Protein AF-A0A5K1DJ33-F1 (afdb_monomer_lite)

Foldseek 3Di:
DDPDDDDDPFDWDWDDAPPVRQKTWTAGPVRDIDIHD

Radius of gyration: 10.86 Å; chains: 1; bounding box: 27×17×28 Å

Secondary structure (DSSP, 8-state):
-PPPPPP-SSPPEEEEE-TTSS-EEEE-TTS-EEEE-

Organism: NCBI:txid210225

Structure (mmCIF, N/CA/C/O backbone):
data_AF-A0A5K1DJ33-F1
#
_entry.id   AF-A0A5K1DJ33-F1
#
loop_
_atom_site.group_PDB
_atom_site.id
_atom_site.type_symbol
_atom_site.label_atom_id
_atom_site.label_alt_id
_atom_site.label_comp_id
_atom_site.label_asym_id
_atom_site.label_entity_id
_atom_site.label_seq_id
_atom_site.pdbx_PDB_ins_code
_atom_site.Cartn_x
_atom_site.Cartn_y
_atom_site.Cartn_z
_atom_site.occupancy
_atom_site.B_iso_or_equiv
_atom_site.auth_seq_id
_atom_site.auth_comp_id
_atom_site.auth_asym_id
_atom_site.auth_atom_id
_atom_site.pdbx_PDB_model_num
ATOM 1 N N . SER A 1 1 ? 3.434 9.769 17.501 1.00 71.38 1 SER A N 1
ATOM 2 C CA . SER A 1 1 ? 3.898 8.391 17.248 1.00 71.38 1 SER A CA 1
ATOM 3 C C . SER A 1 1 ? 4.341 8.302 15.799 1.00 71.38 1 SER A C 1
ATOM 5 O O . SER A 1 1 ? 3.756 8.978 14.963 1.00 71.38 1 SER A O 1
ATOM 7 N N . GLN A 1 2 ? 5.398 7.550 15.500 1.00 67.44 2 GLN A N 1
ATOM 8 C CA . GLN A 1 2 ? 5.773 7.243 14.119 1.00 67.44 2 GLN A CA 1
ATOM 9 C C . GLN A 1 2 ? 4.989 6.001 13.693 1.00 67.44 2 GLN A C 1
ATOM 11 O O . GLN A 1 2 ? 4.946 5.035 14.451 1.00 67.44 2 GLN A O 1
ATOM 16 N N . ALA A 1 3 ? 4.340 6.045 12.530 1.00 75.25 3 ALA A N 1
ATOM 17 C CA . ALA A 1 3 ? 3.671 4.872 11.980 1.00 75.25 3 ALA A CA 1
ATOM 18 C C . ALA A 1 3 ? 4.702 3.770 11.685 1.00 75.25 3 ALA A C 1
ATOM 20 O O . ALA A 1 3 ? 5.817 4.062 11.237 1.00 75.25 3 ALA A O 1
ATOM 21 N N . GLU A 1 4 ? 4.339 2.510 11.930 1.00 79.06 4 GLU A N 1
ATOM 22 C CA . GLU A 1 4 ? 5.190 1.381 11.562 1.00 79.06 4 GLU A CA 1
ATOM 23 C C . GLU A 1 4 ? 5.424 1.391 10.049 1.00 79.06 4 GLU A C 1
ATOM 25 O O . GLU A 1 4 ? 4.489 1.377 9.250 1.00 79.06 4 GLU A O 1
ATOM 30 N N . THR A 1 5 ? 6.691 1.450 9.642 1.00 80.50 5 THR A N 1
ATOM 31 C CA . THR A 1 5 ? 7.055 1.467 8.224 1.00 80.50 5 THR A CA 1
ATOM 32 C C . THR A 1 5 ? 7.452 0.063 7.795 1.00 80.50 5 THR A C 1
ATOM 34 O O . THR A 1 5 ? 8.394 -0.515 8.336 1.00 80.50 5 THR A O 1
ATOM 37 N N . ARG A 1 6 ? 6.761 -0.483 6.792 1.00 81.81 6 ARG A N 1
ATOM 38 C CA . ARG A 1 6 ? 7.185 -1.708 6.104 1.00 81.81 6 ARG A CA 1
ATOM 39 C C . ARG A 1 6 ? 8.098 -1.332 4.940 1.00 81.81 6 ARG A C 1
ATOM 41 O O . ARG A 1 6 ? 7.747 -0.472 4.137 1.00 81.81 6 ARG A O 1
ATOM 48 N N . SER A 1 7 ? 9.263 -1.970 4.859 1.00 85.62 7 SER A N 1
ATOM 49 C CA . SER A 1 7 ? 10.180 -1.820 3.726 1.00 85.62 7 SER A CA 1
ATOM 50 C C . SER A 1 7 ? 9.939 -2.937 2.715 1.00 85.62 7 SER A C 1
ATOM 52 O O . SER A 1 7 ? 9.811 -4.100 3.099 1.00 85.62 7 SER A O 1
ATOM 54 N N . PHE A 1 8 ? 9.887 -2.587 1.431 1.00 87.06 8 PHE 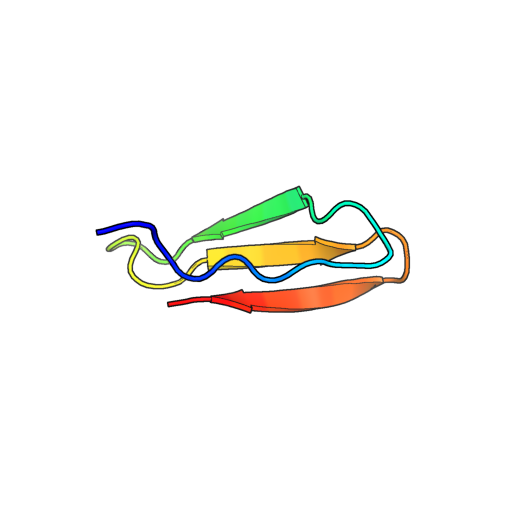A N 1
ATOM 55 C CA . PHE A 1 8 ? 9.688 -3.526 0.329 1.00 87.06 8 PHE A CA 1
ATOM 56 C C . PHE A 1 8 ? 10.886 -3.475 -0.617 1.00 87.06 8 PHE A C 1
ATOM 58 O O . PHE A 1 8 ? 11.498 -2.426 -0.811 1.00 87.06 8 PHE A O 1
ATOM 65 N N . VAL A 1 9 ? 11.218 -4.623 -1.211 1.00 90.31 9 VAL A N 1
ATOM 66 C CA . VAL A 1 9 ? 12.358 -4.758 -2.138 1.00 90.31 9 VAL A CA 1
ATOM 67 C C . VAL A 1 9 ? 12.085 -4.044 -3.469 1.00 90.31 9 VAL A C 1
ATOM 69 O O . VAL A 1 9 ? 13.013 -3.661 -4.177 1.00 90.31 9 VAL A O 1
ATOM 72 N N . GLU A 1 10 ? 10.813 -3.827 -3.800 1.00 93.00 10 GLU A N 1
ATOM 73 C CA . GLU A 1 10 ? 10.374 -3.081 -4.974 1.00 93.00 10 GLU A CA 1
ATOM 74 C C . GLU A 1 10 ? 9.473 -1.896 -4.589 1.00 93.00 10 GLU A C 1
ATOM 76 O O . GLU A 1 10 ? 8.803 -1.945 -3.553 1.00 93.00 10 GLU A O 1
ATOM 81 N N . PRO A 1 11 ? 9.414 -0.832 -5.414 1.00 91.62 11 PRO A N 1
ATOM 82 C CA . PRO A 1 11 ? 8.471 0.256 -5.198 1.00 91.62 11 PRO A CA 1
ATOM 83 C C . PRO A 1 11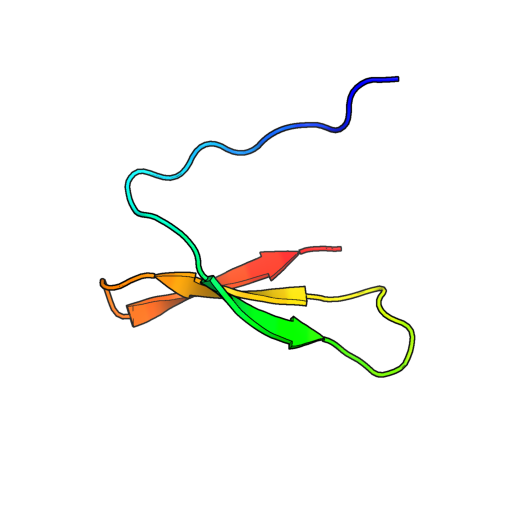 ? 7.029 -0.241 -5.320 1.00 91.62 11 PRO A C 1
ATOM 85 O O . PRO A 1 11 ? 6.658 -0.811 -6.349 1.00 91.62 11 PRO A O 1
ATOM 88 N N . ILE A 1 12 ? 6.206 0.043 -4.311 1.00 93.81 12 ILE A N 1
ATOM 89 C CA . ILE A 1 12 ? 4.767 -0.224 -4.359 1.00 93.81 12 ILE A CA 1
ATOM 90 C C . ILE A 1 12 ? 4.041 1.040 -4.811 1.00 93.81 12 ILE A C 1
ATOM 92 O O . ILE A 1 12 ? 4.208 2.106 -4.215 1.00 93.81 12 ILE A O 1
ATOM 96 N N . LYS A 1 13 ? 3.229 0.931 -5.865 1.00 93.19 13 LYS A N 1
ATOM 97 C CA . LYS A 1 13 ? 2.348 2.014 -6.318 1.00 93.19 13 LYS A CA 1
ATOM 98 C C . LYS A 1 13 ? 0.915 1.781 -5.837 1.00 93.19 13 LYS A C 1
ATOM 100 O O . LYS A 1 13 ? 0.461 0.638 -5.892 1.00 93.19 13 LYS A O 1
ATOM 105 N N . PRO A 1 14 ? 0.191 2.829 -5.412 1.00 91.94 14 PRO A N 1
ATOM 106 C CA . PRO A 1 14 ? -1.220 2.701 -5.069 1.00 91.94 14 PRO A CA 1
ATOM 107 C C . PRO A 1 14 ? -2.037 2.347 -6.315 1.00 91.94 14 PRO A C 1
ATOM 109 O O . PRO A 1 14 ? -1.765 2.853 -7.406 1.00 91.94 14 PRO A O 1
ATOM 112 N N . LEU A 1 15 ? -3.028 1.475 -6.140 1.00 95.69 15 LEU A N 1
ATOM 113 C CA . LEU A 1 15 ? -3.945 1.046 -7.195 1.00 95.69 15 LEU A CA 1
ATOM 114 C C . LEU A 1 15 ? -5.379 1.501 -6.914 1.00 95.69 15 LEU A C 1
ATOM 116 O O . LEU A 1 15 ? -6.042 2.000 -7.818 1.00 95.69 15 LEU A O 1
ATOM 120 N N . SER A 1 16 ? -5.863 1.324 -5.681 1.00 96.75 16 SER A N 1
ATOM 121 C CA . SER A 1 16 ? -7.231 1.679 -5.283 1.00 96.75 16 SER A CA 1
ATOM 122 C C . SER A 1 16 ? -7.370 1.738 -3.756 1.00 96.75 16 SER A C 1
ATOM 124 O O . SER A 1 16 ? -6.532 1.187 -3.040 1.00 96.75 16 SER A O 1
ATOM 126 N N . SER A 1 17 ? -8.430 2.382 -3.272 1.00 97.00 17 SER A N 1
ATOM 127 C CA . SER A 1 17 ? -8.889 2.333 -1.882 1.00 97.00 17 SER A CA 1
ATOM 128 C C . SER A 1 17 ? -10.374 1.982 -1.838 1.00 97.00 17 SER A C 1
ATOM 130 O O . SER A 1 17 ? -11.085 2.185 -2.824 1.00 97.00 17 SER A O 1
ATOM 132 N N . ASN A 1 18 ? -10.853 1.477 -0.702 1.00 96.00 18 ASN A N 1
ATOM 133 C CA . ASN A 1 18 ? -12.292 1.399 -0.454 1.00 96.00 18 ASN A CA 1
ATOM 134 C C . ASN A 1 18 ? -12.880 2.799 -0.166 1.00 96.00 18 ASN A C 1
ATOM 136 O O . ASN A 1 18 ? -12.144 3.773 0.010 1.00 96.00 18 ASN A O 1
ATOM 140 N N . ASP A 1 19 ? -14.210 2.890 -0.122 1.00 97.44 19 ASP A N 1
ATOM 141 C CA . ASP A 1 19 ? -14.935 4.168 -0.064 1.00 97.44 19 ASP A CA 1
ATOM 142 C C . ASP A 1 19 ? -14.635 5.001 1.193 1.00 97.44 19 ASP A C 1
ATOM 144 O O . ASP A 1 19 ? -14.634 6.230 1.132 1.00 97.44 19 ASP A O 1
ATOM 148 N N . ASP A 1 20 ? -14.370 4.348 2.328 1.00 96.50 20 ASP A N 1
ATOM 149 C CA . ASP A 1 20 ? -14.057 5.018 3.597 1.00 96.50 20 ASP A CA 1
ATOM 150 C C . ASP A 1 20 ? -12.550 5.228 3.836 1.00 96.50 20 ASP A C 1
ATOM 152 O O . ASP A 1 20 ? -12.166 5.891 4.800 1.00 96.50 20 ASP A O 1
ATOM 156 N N . GLY A 1 21 ? -11.696 4.708 2.949 1.00 93.38 21 GLY A N 1
ATOM 157 C CA . GLY A 1 21 ? -10.244 4.853 3.022 1.00 93.38 21 GLY A CA 1
ATOM 158 C C . GLY A 1 21 ? -9.548 3.988 4.075 1.00 93.38 21 GLY A C 1
ATOM 159 O O . GLY A 1 21 ? -8.344 4.150 4.261 1.00 93.38 21 GLY A O 1
ATOM 160 N N . THR A 1 22 ? -10.261 3.075 4.737 1.00 95.44 22 THR A N 1
ATOM 161 C CA . THR A 1 22 ? -9.684 2.134 5.714 1.00 95.44 22 THR A CA 1
ATOM 162 C C . THR A 1 22 ? -8.821 1.075 5.042 1.00 95.44 22 THR A C 1
ATOM 164 O O . THR A 1 22 ? -7.982 0.480 5.689 1.00 95.44 22 THR A O 1
ATOM 167 N N . TYR A 1 23 ? -9.002 0.816 3.748 1.00 94.19 23 TYR A N 1
ATOM 168 C CA . TYR A 1 23 ? -8.224 -0.181 3.024 1.00 94.19 23 TYR A CA 1
ATOM 169 C C . TYR A 1 23 ? -7.590 0.407 1.775 1.00 94.19 23 TYR A C 1
ATOM 171 O O . TYR A 1 23 ? -8.256 1.056 0.963 1.00 94.19 23 TYR A O 1
ATOM 179 N N . ILE A 1 24 ? -6.305 0.109 1.577 1.00 94.75 24 ILE A N 1
ATOM 180 C CA . ILE A 1 24 ? -5.548 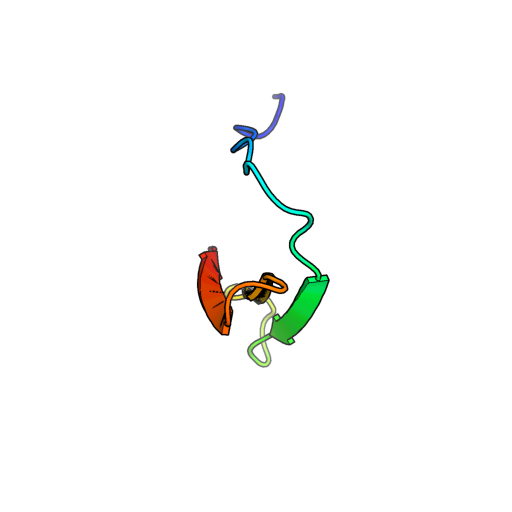0.500 0.384 1.00 94.75 24 ILE A CA 1
ATOM 181 C C . ILE A 1 24 ? -4.967 -0.743 -0.278 1.00 94.75 24 ILE A C 1
ATOM 183 O O . ILE A 1 24 ? -4.355 -1.590 0.375 1.00 94.75 24 ILE A O 1
ATOM 187 N N . ILE A 1 25 ? -5.112 -0.817 -1.599 1.00 96.00 25 ILE A N 1
ATOM 188 C CA . ILE A 1 25 ? -4.470 -1.817 -2.448 1.00 96.00 25 ILE A CA 1
ATOM 189 C C . ILE A 1 25 ? -3.311 -1.158 -3.192 1.00 96.00 25 ILE A C 1
ATOM 191 O O . ILE A 1 25 ? -3.470 -0.113 -3.830 1.00 96.00 25 ILE A O 1
ATOM 195 N N . GLY A 1 26 ? -2.148 -1.801 -3.157 1.00 95.31 26 GLY A N 1
ATOM 196 C CA . GLY A 1 26 ? -0.960 -1.401 -3.906 1.00 95.31 26 GLY A CA 1
ATOM 197 C C . GLY A 1 26 ? -0.366 -2.560 -4.698 1.00 95.31 26 GLY A C 1
ATOM 198 O O . GLY A 1 26 ? -0.577 -3.727 -4.370 1.00 95.31 26 GLY A O 1
ATOM 199 N N . GLY A 1 27 ? 0.375 -2.230 -5.754 1.00 96.69 27 GLY A N 1
ATOM 200 C CA . GLY A 1 27 ? 0.992 -3.198 -6.657 1.00 96.69 27 GLY A CA 1
ATOM 201 C C . GLY A 1 27 ? 2.484 -2.961 -6.864 1.00 96.69 27 GLY A C 1
ATOM 202 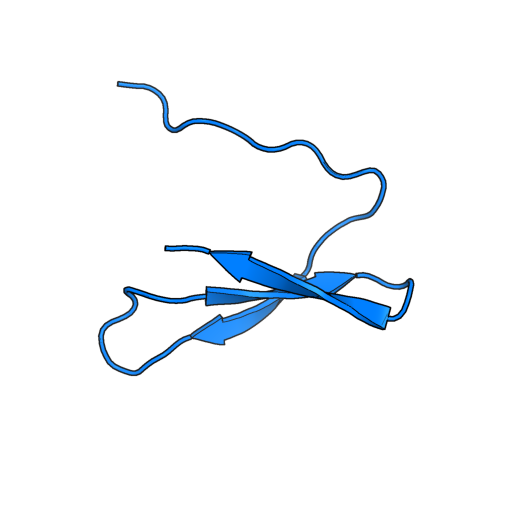O O . GLY A 1 27 ? 2.935 -1.814 -6.959 1.00 96.69 27 GLY A O 1
ATOM 203 N N . GLY A 1 28 ? 3.231 -4.062 -6.959 1.00 95.12 28 GLY A N 1
ATOM 204 C CA . GLY A 1 28 ? 4.637 -4.102 -7.363 1.00 95.12 28 GLY A CA 1
ATOM 205 C C . GLY A 1 28 ? 4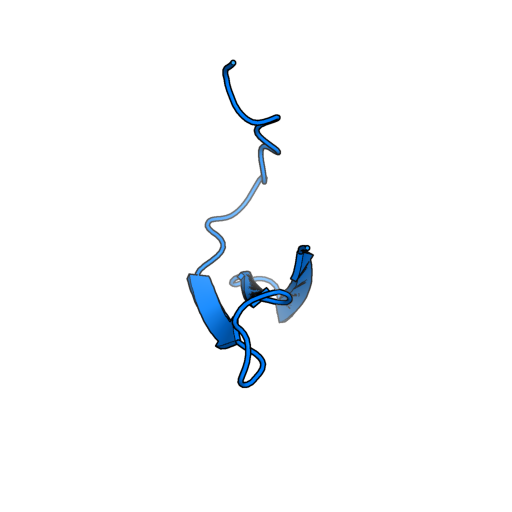.814 -4.397 -8.857 1.00 95.12 28 GLY A C 1
ATOM 206 O O . GLY A 1 28 ? 3.911 -4.896 -9.532 1.00 95.12 28 GLY A O 1
ATOM 207 N N . ARG A 1 29 ? 6.007 -4.129 -9.394 1.00 94.69 29 ARG A N 1
ATOM 208 C CA . ARG A 1 29 ? 6.376 -4.474 -10.779 1.00 94.69 29 ARG A CA 1
ATOM 209 C C . ARG A 1 29 ? 6.466 -5.989 -10.987 1.00 94.69 29 ARG A C 1
ATOM 211 O O . ARG A 1 29 ? 6.317 -6.448 -12.116 1.00 94.69 29 ARG A O 1
ATOM 218 N N . SER A 1 30 ? 6.688 -6.752 -9.919 1.00 95.50 30 SER A N 1
ATOM 219 C CA . SER A 1 30 ? 6.643 -8.217 -9.920 1.00 95.50 30 SER A CA 1
ATOM 220 C C . SER A 1 30 ? 5.247 -8.799 -10.188 1.00 95.50 30 SER A C 1
ATOM 222 O O . SER A 1 30 ? 5.134 -9.987 -10.479 1.00 95.50 30 SER A O 1
ATOM 224 N N . GLY A 1 31 ? 4.190 -7.983 -10.085 1.00 95.12 31 GLY A N 1
ATOM 225 C CA . GLY A 1 31 ? 2.799 -8.439 -10.084 1.00 95.12 31 GLY A CA 1
ATOM 226 C C . GLY A 1 31 ? 2.261 -8.779 -8.690 1.00 95.12 31 GLY A C 1
ATOM 227 O O . GLY A 1 31 ? 1.099 -9.165 -8.577 1.00 95.12 31 GLY A O 1
ATOM 228 N N . ALA A 1 32 ? 3.062 -8.622 -7.629 1.00 95.25 32 ALA A N 1
ATOM 229 C CA . ALA A 1 32 ? 2.587 -8.753 -6.256 1.00 95.25 32 ALA A CA 1
ATOM 230 C C . ALA A 1 32 ? 1.539 -7.680 -5.915 1.00 95.25 32 ALA A C 1
ATOM 232 O O . ALA A 1 32 ? 1.688 -6.508 -6.277 1.00 95.25 32 ALA A O 1
ATOM 233 N N . ILE A 1 33 ? 0.504 -8.099 -5.185 1.00 95.19 33 ILE A N 1
ATOM 234 C CA . ILE A 1 33 ? -0.563 -7.243 -4.665 1.00 95.19 33 ILE A CA 1
ATOM 235 C C . ILE A 1 33 ? -0.465 -7.217 -3.147 1.00 95.19 33 ILE A C 1
ATOM 237 O O . ILE A 1 33 ? -0.279 -8.250 -2.504 1.00 95.19 33 ILE A O 1
ATOM 241 N N . TYR A 1 34 ? -0.609 -6.027 -2.588 1.00 92.88 34 TYR A N 1
ATOM 242 C CA . TYR A 1 34 ? -0.485 -5.770 -1.165 1.00 92.88 34 TYR A CA 1
ATOM 243 C C . TYR A 1 34 ? -1.727 -5.034 -0.662 1.00 92.88 34 TYR A C 1
ATOM 245 O O . TYR A 1 34 ? -2.271 -4.180 -1.366 1.00 92.88 34 TYR A O 1
ATOM 253 N N . LEU A 1 35 ? -2.148 -5.374 0.556 1.00 93.19 35 LEU A N 1
ATOM 254 C CA . LEU A 1 35 ? -3.295 -4.798 1.252 1.00 93.19 35 LEU A CA 1
ATOM 255 C C . LEU A 1 35 ? -2.829 -4.190 2.579 1.00 93.19 35 LEU A C 1
ATOM 257 O O . LEU A 1 35 ? -2.056 -4.817 3.312 1.00 93.19 35 LEU A O 1
ATOM 261 N N . TRP A 1 36 ? -3.315 -2.990 2.875 1.00 91.62 36 TRP A N 1
ATOM 262 C CA . TRP A 1 36 ? -3.099 -2.290 4.141 1.00 91.62 36 TRP A CA 1
ATOM 263 C C . TRP A 1 36 ? -4.416 -1.822 4.744 1.00 91.62 36 TRP A C 1
ATOM 265 O O . TRP A 1 36 ? -5.385 -1.639 4.006 1.00 91.62 36 TRP A O 1
ATOM 275 N N . GLU A 1 37 ? -4.369 -1.630 6.063 1.00 87.88 37 GLU A N 1
ATOM 276 C CA . GLU A 1 37 ? -5.382 -1.015 6.929 1.00 87.88 37 GLU A CA 1
ATOM 277 C C . GLU A 1 37 ? -4.891 0.348 7.435 1.00 87.88 37 GLU A C 1
ATOM 279 O O . GLU A 1 37 ? -3.652 0.471 7.615 1.00 87.88 37 GLU A O 1
#

Sequence (37 aa):
SQAETRSFVEPIKPLSSNDDGTYIIGGGRSGAIYLWE

pLDDT: mean 90.91, std 7.39, range [67.44, 97.44]

=== Feature glossary ===
The record interleaves many kinds of information about one protein. Here is each kind framed as the question it answers.

Q: Are the domains correctly placed relative to each other?
A: Predicted aligned error is AlphaFold's pairwise confidence. Unlike pLDDT (per-residue), PAE is per-residue-pair and captures whether two parts of the structure are correctly placed relative to each other. Units are ångströms of expected positional error.

Q: Which residues are in helices, strands, or loops?
A: Eight-state secondary structure (DSSP): H is the canonical α-helix, G the tighter 3₁₀-helix, I the wider π-helix; E/B are β-structure, T and S are turns and bends, and '-' is everything else. DSSP derives these from the pattern of main-chain N–H···O=C hydrogen bonds, not from the sequence.

Q: What if only a Cα trace is available?
A: P-SEA three-state annotation labels each residue as helix, strand, or coil based purely on the geometry of the Cα trace. It serves as a fallback when the full backbone (and thus DSSP) is unavailable.

Q: What are the backbone torsion angles?
A: φ (phi) and ψ (psi) are the two rotatable backbone dihedrals per residue: φ is the C(i-1)–N–Cα–C torsion, ψ is the N–Cα–C–N(i+1) torsion, both in degrees on (−180°, 180°]. α-helical residues cluster near (−60°, −45°); β-strand residues near (−120°, +130°). A Ramachandran plot is simply a scatter of (φ, ψ) for every residue.

Q: What known structures does this most resemble?
A: Structural nearest neighbors (via Foldseek easy-search vs the PDB). Reported per hit: target PDB id, E-value, and alignment TM-score. A TM-score above ~0.5 is the conventional threshold for 'same fold'.

Q: What family and function is it annotated with?
A: Database cross-references. InterPro integrates a dozen domain/family signature databases into unified entries with residue-range hits. GO terms attach function/process/location labels with evidence codes. CATH codes position the fold in a four-level structural taxonomy. Organism is the NCBI-taxonomy species name.

Q: Which residues are buried vs exposed?
A: Solvent accessibility: the surface area of each residue that a 1.4 Å water probe can touch, in Å². When only backbone atoms are present the absolute values are lower than full-atom SASA (side chains contribute most of the area) and are flagged as backbone-only.

Q: What do the diagnostic plots show?
A: Three diagnostic plots accompany the record. The Cα contact map visualizes the tertiary structure as a 2D adjacency matrix (8 Å cutoff, sequence-local contacts suppressed). The Ramachandran plot shows the distribution of backbone (φ, ψ) torsions, with points in the α and β basins reflecting secondary structure content. The PAE plot shows AlphaFold's inter-residue confidence as a color matrix.

Q: What is the amino-acid chain?
A: The amino-acid sequence is the protein's primary structure: the linear order of residues from the N-terminus to the C-terminus, written in one-letter code. Everything else here — the 3D coordinates, the secondary structure, the domain annotations — is ultimately a consequence of this string.

Q: What do the rendered images show?
A: The six renders are orthographic views along the three Cartesian axes in both directions. Representation (cartoon, sticks, or surface) and color scheme (sequence-rainbow or by-chain) vary across proteins so the training set covers all the common visualization conventions.

Q: Where is each backbone atom in 3D?
A: The mmCIF table is the protein's shape written out atom by atom. For each backbone N, Cα, C, and carbonyl O, it records an (x, y, z) coordinate triple in Å plus the residue type, chain letter, and residue number.

Q: How mobile is each atom in the crystal?
A: For experimental (PDB) structures, the B-factor (temperature factor) quantifies the positional spread of each atom in the crystal — a combination of thermal vibration and static disorder — in units of Å². High B-factors mark flexible loops or poorly resolved regions; low B-factors mark the rigid, well-ordered core.

Q: How big and how compact is the whole molecule?
A: Three whole-structure scalars: the radius of gyration (RMS distance of Cα from centroid, in Å), the count of Cα–Cα contacts (pairs closer than 8 Å and separated by more than four residues in sequence — i.e. tertiary, not local, contacts), and the bounding-box dimensions. Together they distinguish compact globular folds fr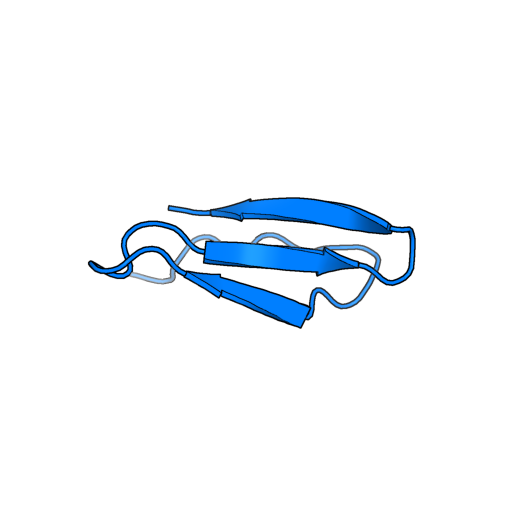om extended fibres or disordered chains.

Q: What does the local fold look like, residue by residue?
A: A 3Di character summarizes, for each residue, the relative orientation of the Cα frame of its nearest spatial neighbor. Because it encodes fold topology rather than chemistry, 3Di alignments detect remote structural similarity that sequence alignment misses.

Q: How confident is the AlphaFold model at each residue?
A: For AlphaFold models, the B-factor field carries pLDDT — the model's own estimate of local accuracy on a 0–100 scale. Regions with pLDDT<50 should be treated as essentially unmodeled; they often correspond to intrinsically disordered segments.